Protein AF-A0A285UV67-F1 (afdb_monomer_lite)

Structure (mmCIF, N/CA/C/O backbone):
data_AF-A0A285UV67-F1
#
_entry.id   AF-A0A285UV67-F1
#
loop_
_atom_site.group_PDB
_atom_site.id
_atom_site.type_symbol
_atom_site.label_atom_id
_atom_site.label_alt_id
_atom_site.label_comp_id
_atom_site.label_asym_id
_atom_site.label_entity_id
_atom_site.label_seq_id
_atom_site.pdbx_PDB_ins_code
_atom_site.Cartn_x
_atom_site.Cartn_y
_atom_site.Cartn_z
_atom_site.occupancy
_atom_site.B_iso_or_equiv
_atom_site.auth_seq_id
_atom_site.auth_comp_id
_atom_site.auth_asym_id
_atom_site.auth_atom_id
_atom_site.pdbx_PDB_model_num
ATOM 1 N N . MET A 1 1 ? 2.598 -43.520 42.371 1.00 50.56 1 MET A N 1
ATOM 2 C CA . MET A 1 1 ? 1.327 -43.561 43.118 1.00 50.56 1 MET A CA 1
ATOM 3 C C . MET A 1 1 ? 1.151 -42.192 43.750 1.00 50.56 1 MET A C 1
ATOM 5 O O . MET A 1 1 ? 1.684 -41.951 44.821 1.00 50.56 1 MET A O 1
ATOM 9 N N . THR A 1 2 ? 0.516 -41.285 43.013 1.00 46.81 2 THR A N 1
ATOM 10 C CA . THR A 1 2 ? -0.035 -40.012 43.496 1.00 46.81 2 THR A CA 1
ATOM 11 C C . THR A 1 2 ? -1.195 -39.709 42.557 1.00 46.81 2 THR A C 1
ATOM 13 O O . THR A 1 2 ? -0.975 -39.336 41.405 1.00 46.81 2 THR A O 1
ATOM 16 N N . ASP A 1 3 ? -2.397 -40.021 43.036 1.00 44.75 3 ASP A N 1
ATOM 17 C CA . ASP A 1 3 ? -3.680 -39.680 42.426 1.00 44.75 3 ASP A CA 1
ATOM 18 C C . ASP A 1 3 ? -3.786 -38.165 42.249 1.00 44.75 3 ASP A C 1
ATOM 20 O O . ASP A 1 3 ? -3.536 -37.406 43.187 1.00 44.75 3 ASP A O 1
ATOM 24 N N . VAL A 1 4 ? -4.169 -37.733 41.050 1.00 50.88 4 VAL A N 1
ATOM 25 C CA . VAL A 1 4 ? -4.610 -36.359 40.798 1.00 50.88 4 VAL A CA 1
ATOM 26 C C . VAL A 1 4 ? -6.139 -36.375 40.870 1.00 50.88 4 VAL A C 1
ATOM 28 O O . VAL A 1 4 ? -6.750 -37.148 40.128 1.00 50.88 4 VAL A O 1
ATOM 31 N N . PRO A 1 5 ? -6.775 -35.575 41.745 1.00 53.22 5 PRO A N 1
ATOM 32 C CA . PRO A 1 5 ? -8.224 -35.524 41.823 1.00 53.22 5 PRO A CA 1
ATOM 33 C C . PRO A 1 5 ? -8.794 -34.911 40.547 1.00 53.22 5 PRO A C 1
ATOM 35 O O . PRO A 1 5 ? -8.371 -33.849 40.091 1.00 53.22 5 PRO A O 1
ATOM 38 N N . ASN A 1 6 ? -9.762 -35.622 39.987 1.00 50.44 6 ASN A N 1
ATOM 39 C CA . ASN A 1 6 ? -10.537 -35.230 38.830 1.00 50.44 6 ASN A CA 1
ATOM 40 C C . ASN A 1 6 ? -11.811 -34.562 39.354 1.00 50.44 6 ASN A C 1
ATOM 42 O O . ASN A 1 6 ? -12.785 -35.259 39.616 1.00 50.44 6 ASN A O 1
ATOM 46 N N . ASP A 1 7 ? -11.777 -33.245 39.559 1.00 50.84 7 ASP A N 1
ATOM 47 C CA . ASP A 1 7 ? -12.960 -32.483 39.954 1.00 50.84 7 ASP A CA 1
ATOM 48 C C . ASP A 1 7 ? -13.134 -31.205 39.115 1.00 50.84 7 ASP A C 1
ATOM 50 O O . ASP A 1 7 ? -12.345 -30.266 39.171 1.00 50.84 7 ASP A O 1
ATOM 54 N N . ILE A 1 8 ? -14.249 -31.232 38.377 1.00 45.00 8 ILE A N 1
ATOM 55 C CA . ILE A 1 8 ? -15.233 -30.162 38.176 1.00 45.00 8 ILE A CA 1
ATOM 56 C C . ILE A 1 8 ? -14.796 -28.939 37.359 1.00 45.00 8 ILE A C 1
ATOM 58 O O . ILE A 1 8 ? -14.262 -27.971 37.884 1.00 45.00 8 ILE A O 1
ATOM 62 N N . MET A 1 9 ? -15.253 -28.923 36.101 1.00 35.81 9 MET A N 1
ATOM 63 C CA . MET A 1 9 ? -15.929 -27.771 35.486 1.00 35.81 9 MET A CA 1
ATOM 64 C C . MET A 1 9 ? -17.105 -28.311 34.653 1.00 35.81 9 MET A C 1
ATOM 66 O O . MET A 1 9 ? -17.002 -28.486 33.440 1.00 35.81 9 MET A O 1
ATOM 70 N N . GLU A 1 10 ? -18.230 -28.622 35.304 1.00 40.62 10 GLU A N 1
ATOM 71 C CA . GLU A 1 10 ? -19.504 -28.740 34.588 1.00 40.62 10 GLU A CA 1
ATOM 72 C C . GLU A 1 10 ? -19.932 -27.332 34.164 1.00 40.62 10 GLU A C 1
ATOM 74 O O . GLU A 1 10 ? -20.415 -26.528 34.962 1.00 40.62 10 GLU A O 1
ATOM 79 N N . ALA A 1 11 ? -19.710 -27.005 32.893 1.00 43.78 11 ALA A N 1
ATOM 80 C CA . ALA A 1 11 ? -20.304 -25.827 32.293 1.00 43.78 11 ALA A CA 1
ATOM 81 C C . ALA A 1 11 ? -21.827 -26.019 32.257 1.00 43.78 11 ALA A C 1
ATOM 83 O O . ALA A 1 11 ? -22.331 -26.966 31.651 1.00 43.78 11 ALA A O 1
ATOM 84 N N . ASN A 1 12 ? -22.562 -25.099 32.884 1.00 37.50 12 ASN A N 1
ATOM 85 C CA . ASN A 1 12 ? -24.005 -24.957 32.714 1.00 37.50 12 ASN A CA 1
ATOM 86 C C . ASN A 1 12 ? -24.309 -24.597 31.250 1.00 37.50 12 ASN A C 1
ATOM 88 O O . ASN A 1 12 ? -24.446 -23.427 30.894 1.00 37.50 12 ASN A O 1
ATOM 92 N N . VAL A 1 13 ? -24.399 -25.603 30.380 1.00 36.91 13 VAL A N 1
ATOM 93 C CA . VAL A 1 13 ? -24.864 -25.424 29.005 1.00 36.91 13 VAL A CA 1
ATOM 94 C C . VAL A 1 13 ? -26.376 -25.238 29.056 1.00 36.91 13 VAL A C 1
ATOM 96 O O . VAL A 1 13 ? -27.145 -26.195 29.157 1.00 36.91 13 VAL A O 1
ATOM 99 N N . VAL A 1 14 ? -26.822 -23.985 28.972 1.00 45.19 14 VAL A N 1
ATOM 100 C CA . VAL A 1 14 ? -28.220 -23.672 28.668 1.00 45.19 14 VAL A CA 1
ATOM 101 C C . VAL A 1 14 ? -28.447 -24.030 27.200 1.00 45.19 14 VAL A C 1
ATOM 103 O O . VAL A 1 14 ? -28.179 -23.248 26.293 1.00 45.19 14 VAL A O 1
ATOM 106 N N . ALA A 1 15 ? -28.878 -25.265 26.949 1.00 40.88 15 ALA A N 1
ATOM 107 C CA . ALA A 1 15 ? -29.196 -25.729 25.607 1.00 40.88 15 ALA A CA 1
ATOM 108 C C . ALA A 1 15 ? -30.487 -25.056 25.114 1.00 40.88 15 ALA A C 1
ATOM 110 O O . ALA A 1 15 ? -31.592 -25.388 25.551 1.00 40.88 15 ALA A O 1
ATOM 111 N N . PHE A 1 16 ? -30.359 -24.117 24.179 1.00 51.06 16 PHE A N 1
ATOM 112 C CA . PHE A 1 16 ? -31.498 -23.559 23.456 1.00 51.06 16 PHE A CA 1
ATOM 113 C C . PHE A 1 16 ? -31.893 -24.508 22.326 1.00 51.06 16 PHE A C 1
ATOM 115 O O . PHE A 1 16 ? -31.089 -24.826 21.450 1.00 51.06 16 PHE A O 1
ATOM 122 N N . ARG A 1 17 ? -33.145 -24.973 22.334 1.00 49.09 17 ARG A N 1
ATOM 123 C CA . ARG A 1 17 ? -33.684 -25.824 21.272 1.00 49.09 17 ARG A CA 1
ATOM 124 C C . ARG A 1 17 ? -34.519 -24.983 20.319 1.00 49.09 17 ARG A C 1
ATOM 126 O O . ARG A 1 17 ? -35.649 -24.625 20.638 1.00 49.09 17 ARG A O 1
ATOM 133 N N . TRP A 1 18 ? -33.973 -24.729 19.140 1.00 53.19 18 TRP A N 1
ATOM 134 C CA . TRP A 1 18 ? -34.738 -24.210 18.015 1.00 53.19 18 TRP A CA 1
ATOM 135 C C . TRP A 1 18 ? -35.459 -25.362 17.312 1.00 53.19 18 TRP A C 1
ATOM 137 O O . TRP A 1 18 ? -34.921 -26.466 17.189 1.00 53.19 18 TRP A O 1
ATOM 147 N N . LYS A 1 19 ? -36.696 -25.121 16.881 1.00 63.50 19 LYS A N 1
ATOM 148 C CA . LYS A 1 19 ? -37.415 -26.003 15.963 1.00 63.50 19 LYS A CA 1
ATOM 149 C C . LYS A 1 19 ? -37.817 -25.187 14.744 1.00 63.50 19 LYS A C 1
ATOM 151 O O . LYS A 1 19 ? -38.415 -24.125 14.892 1.00 63.50 19 LYS A O 1
ATOM 156 N N . PHE A 1 20 ? -37.465 -25.710 13.580 1.00 51.62 20 PHE A N 1
ATOM 157 C CA . PHE A 1 20 ? -37.947 -25.233 12.296 1.00 51.62 20 PHE A CA 1
ATOM 158 C C . PHE A 1 20 ? -39.301 -25.899 12.038 1.00 51.62 20 PHE A C 1
ATOM 160 O O . PHE A 1 20 ? -39.399 -27.123 12.176 1.00 51.62 20 PHE A O 1
ATOM 167 N N . SER A 1 21 ? -40.344 -25.112 11.796 1.00 67.94 21 SER A N 1
ATOM 168 C CA . SER A 1 21 ? -41.695 -25.612 11.519 1.00 67.94 21 SER A CA 1
ATOM 169 C C . SER A 1 21 ? -41.919 -25.835 10.027 1.00 67.94 21 SER A C 1
ATOM 171 O O . SER A 1 21 ? -41.202 -25.313 9.176 1.00 67.94 21 SER A O 1
ATOM 173 N N . ASP A 1 22 ? -42.939 -26.633 9.711 1.00 69.56 22 ASP A N 1
ATOM 174 C CA . ASP A 1 22 ? -43.290 -27.009 8.337 1.00 69.56 22 ASP A CA 1
ATOM 175 C C . ASP A 1 22 ? -43.860 -25.840 7.505 1.00 69.56 22 ASP A C 1
ATOM 177 O O . ASP A 1 22 ? -44.005 -25.960 6.290 1.00 69.56 22 ASP A O 1
ATOM 181 N N . ASP A 1 23 ? -44.167 -24.705 8.138 1.00 75.25 23 ASP A N 1
ATOM 182 C CA . ASP A 1 23 ? -44.544 -23.444 7.485 1.00 75.25 23 ASP A CA 1
ATOM 183 C C . ASP A 1 23 ? -43.333 -22.566 7.107 1.00 75.25 23 ASP A C 1
ATOM 185 O O . ASP A 1 23 ? -43.503 -21.509 6.501 1.00 75.25 23 ASP A O 1
ATOM 189 N N . GLY A 1 24 ? -42.109 -23.022 7.398 1.00 72.19 24 GLY A N 1
ATOM 190 C CA . GLY A 1 24 ? -40.869 -22.329 7.050 1.00 72.19 24 GLY A CA 1
ATOM 191 C C . GLY A 1 24 ? -40.440 -21.251 8.046 1.00 72.19 24 GLY A C 1
ATOM 192 O O . GLY A 1 24 ? -39.490 -20.519 7.759 1.00 72.19 24 GLY A O 1
ATOM 193 N N . GLU A 1 25 ? -41.092 -21.148 9.206 1.00 62.16 25 GLU A N 1
ATOM 194 C CA . GLU A 1 25 ? -40.721 -20.199 10.256 1.00 62.16 25 GLU A CA 1
ATOM 195 C C . GLU A 1 25 ? -39.892 -20.842 11.385 1.00 62.16 25 GLU A C 1
ATOM 197 O O . GLU A 1 25 ? -39.850 -22.056 11.606 1.00 62.16 25 GLU A O 1
ATOM 202 N N . TRP A 1 26 ? -39.160 -20.000 12.116 1.00 67.94 26 TRP A N 1
ATOM 203 C CA . TRP A 1 26 ? -38.417 -20.409 13.306 1.00 67.94 26 TRP A CA 1
ATOM 204 C C . TRP A 1 26 ? -39.213 -20.039 14.553 1.00 67.94 26 TRP A C 1
ATOM 206 O O . TRP A 1 26 ? -39.395 -18.859 14.849 1.00 67.94 26 TRP A O 1
ATOM 216 N N . HIS A 1 27 ? -39.624 -21.033 15.343 1.00 56.12 27 HIS A N 1
ATOM 217 C CA . HIS A 1 27 ? -40.319 -20.777 16.605 1.00 56.12 27 HIS A CA 1
ATOM 218 C C . HIS A 1 27 ? -39.405 -20.958 17.818 1.00 56.12 27 HIS A C 1
ATOM 220 O O . HIS A 1 27 ? -38.790 -22.009 18.031 1.00 56.12 27 HIS A O 1
ATOM 226 N N . TYR A 1 28 ? -39.379 -19.931 18.668 1.00 55.03 28 TYR A N 1
ATOM 227 C CA . TYR A 1 28 ? -38.692 -19.954 19.953 1.00 55.03 28 TYR A CA 1
ATOM 228 C C . TYR A 1 28 ? -39.564 -20.611 21.034 1.00 55.03 28 TYR A C 1
ATOM 230 O O . TYR A 1 28 ? -40.587 -20.067 21.451 1.00 55.03 28 TYR A O 1
ATOM 238 N N . GLY A 1 29 ? -39.154 -21.785 21.519 1.00 51.06 29 GLY A N 1
ATOM 239 C CA . GLY A 1 29 ? -39.840 -22.494 22.599 1.00 51.06 29 GLY A CA 1
ATOM 240 C C . GLY A 1 29 ? -39.197 -22.246 23.963 1.00 51.06 29 GLY A C 1
ATOM 241 O O . GLY A 1 29 ? -38.362 -23.042 24.387 1.00 51.06 29 GLY A O 1
ATOM 242 N N . SER A 1 30 ? -39.612 -21.202 24.691 1.00 50.47 30 SER A N 1
ATOM 243 C CA . SER A 1 30 ? -39.276 -21.086 26.121 1.00 50.47 30 SER A CA 1
ATOM 244 C C . SER A 1 30 ? -40.327 -21.780 26.988 1.00 50.47 30 SER A C 1
ATOM 246 O O . SER A 1 30 ? -41.499 -21.404 27.005 1.00 50.47 30 SER A O 1
ATOM 248 N N . LYS A 1 31 ? -39.911 -22.786 27.764 1.00 46.97 31 LYS A N 1
ATOM 249 C CA . LYS A 1 31 ? -40.656 -23.187 28.963 1.00 46.97 31 LYS A CA 1
ATOM 250 C C . LYS A 1 31 ? -40.319 -22.179 30.060 1.00 46.97 31 LYS A C 1
ATOM 252 O O . LYS A 1 31 ? -39.240 -22.247 30.636 1.00 46.97 31 LYS A O 1
ATOM 257 N N . ARG A 1 32 ? -41.219 -21.237 30.343 1.00 44.12 32 ARG A N 1
ATOM 258 C CA . ARG A 1 32 ? -41.085 -20.367 31.522 1.00 44.12 32 ARG A CA 1
ATOM 259 C C . ARG A 1 32 ? -41.416 -21.151 32.799 1.00 44.12 32 ARG A C 1
ATOM 261 O O . ARG A 1 32 ? -42.447 -21.826 32.816 1.00 44.12 32 ARG A O 1
ATOM 268 N N . PRO A 1 33 ? -40.645 -21.012 33.888 1.00 41.84 33 PRO A N 1
ATOM 269 C CA . PRO A 1 33 ? -41.148 -21.246 35.230 1.00 41.84 33 PRO A CA 1
ATOM 270 C C . PRO A 1 33 ? -41.734 -19.942 35.800 1.00 41.84 33 PRO A C 1
ATOM 272 O O . PRO A 1 33 ? -41.018 -18.961 35.944 1.00 41.84 33 PRO A O 1
ATOM 275 N N . GLY A 1 34 ? -43.028 -19.967 36.136 1.00 42.53 34 GLY A N 1
ATOM 276 C CA . GLY A 1 34 ? -43.659 -19.172 37.204 1.00 42.53 34 GLY A CA 1
ATOM 277 C C . GLY A 1 34 ? -43.768 -17.635 37.065 1.00 42.53 34 GLY A C 1
ATOM 278 O O . GLY A 1 34 ? -42.941 -16.984 36.434 1.00 42.53 34 GLY A O 1
ATOM 279 N N . PRO A 1 35 ? -44.800 -17.017 37.676 1.00 48.47 35 PRO A N 1
ATOM 280 C CA . PRO A 1 35 ? -44.971 -15.568 37.682 1.00 48.47 35 PRO A CA 1
ATOM 281 C C . PRO A 1 35 ? -44.104 -14.907 38.767 1.00 48.47 35 PRO A C 1
ATOM 283 O O . PRO A 1 35 ? -44.293 -15.150 39.958 1.00 48.47 35 PRO A O 1
ATOM 286 N N . PHE A 1 36 ? -43.196 -14.020 38.360 1.00 40.09 36 PHE A N 1
ATOM 287 C CA . PHE A 1 36 ? -42.595 -13.030 39.256 1.00 40.09 36 PHE A CA 1
ATOM 288 C C . PHE A 1 36 ? -43.649 -11.976 39.624 1.00 40.09 36 PHE A C 1
ATOM 290 O O . PHE A 1 36 ? -44.315 -11.420 38.749 1.00 40.09 36 PHE A O 1
ATOM 297 N N . ARG A 1 37 ? -43.821 -11.713 40.923 1.00 46.59 37 ARG A N 1
ATOM 298 C CA . ARG A 1 37 ? -44.646 -10.605 41.420 1.00 46.59 37 ARG A CA 1
ATOM 299 C C . ARG A 1 37 ? -43.821 -9.320 41.396 1.00 46.59 37 ARG A C 1
ATOM 301 O O . ARG A 1 37 ? -42.765 -9.264 42.013 1.00 46.59 37 ARG A O 1
ATOM 308 N N . PHE A 1 38 ? -44.334 -8.311 40.698 1.00 40.94 38 PHE A N 1
ATOM 309 C CA . PHE A 1 38 ? -43.845 -6.935 40.738 1.00 40.94 38 PHE A CA 1
ATOM 310 C C . PHE A 1 38 ? -44.328 -6.240 42.013 1.00 40.94 38 PHE A C 1
ATOM 312 O O . PHE A 1 38 ? -45.512 -6.322 42.347 1.00 40.94 38 PHE A O 1
ATOM 319 N N . GLY A 1 39 ? -43.426 -5.529 42.686 1.00 51.91 39 GLY A N 1
ATOM 320 C CA . GLY A 1 39 ? -43.757 -4.691 43.830 1.00 51.91 39 GLY A CA 1
ATOM 321 C C . GLY A 1 39 ? -42.519 -4.115 44.503 1.00 51.91 39 GLY A C 1
ATOM 322 O O . GLY A 1 39 ? -42.185 -4.574 45.580 1.00 51.91 39 GLY A O 1
ATOM 323 N N . ASP A 1 40 ? -41.870 -3.146 43.853 1.00 42.81 40 ASP A N 1
ATOM 324 C CA . ASP A 1 40 ? -41.090 -2.082 44.506 1.00 42.81 40 ASP A CA 1
ATOM 325 C C . ASP A 1 40 ? -40.875 -0.933 43.493 1.00 42.81 40 ASP A C 1
ATOM 327 O O . ASP A 1 40 ? -40.308 -1.179 42.426 1.00 42.81 40 ASP A O 1
ATOM 331 N N . PRO A 1 41 ? -41.381 0.293 43.745 1.00 54.47 41 PRO A N 1
ATOM 332 C CA . PRO A 1 41 ? -41.350 1.389 42.772 1.00 54.47 41 PRO A CA 1
ATOM 333 C C . PRO A 1 41 ? -40.225 2.429 42.949 1.00 54.47 41 PRO A C 1
ATOM 335 O O . PRO A 1 41 ? -40.307 3.462 42.296 1.00 54.47 41 PRO A O 1
ATOM 338 N N . ASP A 1 42 ? -39.182 2.201 43.757 1.00 50.62 42 ASP A N 1
ATOM 339 C CA . ASP A 1 42 ? -38.283 3.302 44.171 1.00 50.62 42 ASP A CA 1
ATOM 340 C C . ASP A 1 42 ? -36.773 3.104 43.951 1.00 50.62 42 ASP A C 1
ATOM 342 O O . ASP A 1 42 ? -35.969 3.682 44.678 1.00 50.62 42 ASP A O 1
ATOM 346 N N . ILE A 1 43 ? -36.334 2.363 42.927 1.00 49.06 43 ILE A N 1
ATOM 347 C CA . ILE A 1 43 ? -34.926 2.430 42.481 1.00 49.06 43 ILE A CA 1
ATOM 348 C C . ILE A 1 43 ? -34.860 2.303 40.956 1.00 49.06 43 ILE A C 1
ATOM 350 O O . ILE A 1 43 ? -34.801 1.206 40.408 1.00 49.06 43 ILE A O 1
ATOM 354 N N . VAL A 1 44 ? -34.865 3.440 40.257 1.00 44.03 44 VAL A N 1
ATOM 355 C CA . VAL A 1 44 ? -34.521 3.515 38.827 1.00 44.03 44 VAL A CA 1
ATOM 356 C C . VAL A 1 44 ? -33.230 4.314 38.688 1.00 44.03 44 VAL A C 1
ATOM 358 O O . VAL A 1 44 ? -33.190 5.397 38.112 1.00 44.03 44 VAL A O 1
ATOM 361 N N . GLU A 1 45 ? -32.145 3.782 39.245 1.00 52.59 45 GLU A N 1
ATOM 362 C CA . GLU A 1 45 ? -30.850 4.073 38.641 1.00 52.59 45 GLU A CA 1
ATOM 363 C C . GLU A 1 45 ? -30.821 3.366 37.282 1.00 52.59 45 G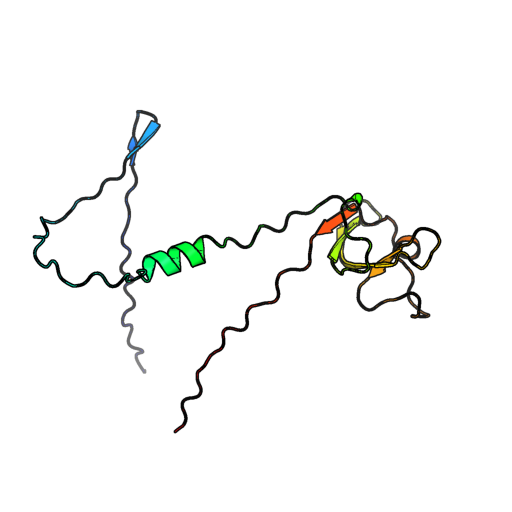LU A C 1
ATOM 365 O O . GLU A 1 45 ? -31.250 2.208 37.196 1.00 52.59 45 GLU A O 1
ATOM 370 N N . PRO A 1 46 ? -30.354 4.011 36.199 1.00 46.88 46 PRO A N 1
ATOM 371 C CA . PRO A 1 46 ? -30.143 3.317 34.947 1.00 46.88 46 PRO A CA 1
ATOM 372 C C . PRO A 1 46 ? -28.922 2.416 35.138 1.00 46.88 46 PRO A C 1
ATOM 374 O O . PRO A 1 46 ? -27.799 2.762 34.777 1.00 46.88 46 PRO A O 1
ATOM 377 N N . LEU A 1 47 ? -29.146 1.242 35.727 1.00 51.28 47 LEU A N 1
ATOM 378 C CA . LEU A 1 47 ? -28.270 0.096 35.585 1.00 51.28 47 LEU A CA 1
ATOM 379 C C . LEU A 1 47 ? -28.288 -0.242 34.097 1.00 51.28 47 LEU A C 1
ATOM 381 O O . LEU A 1 47 ? -29.104 -1.041 33.633 1.00 51.28 47 LEU A O 1
ATOM 385 N N . PHE A 1 48 ? -27.405 0.399 33.331 1.00 52.12 48 PHE A N 1
ATOM 386 C CA . PHE A 1 48 ? -26.923 -0.175 32.088 1.00 52.12 48 PHE A CA 1
ATOM 387 C C . PHE A 1 48 ? -26.442 -1.568 32.463 1.00 52.12 48 PHE A C 1
ATOM 389 O O . PHE A 1 48 ? -25.395 -1.737 33.084 1.00 52.12 48 PHE A O 1
ATOM 396 N N . SER A 1 49 ? -27.300 -2.555 32.222 1.00 61.78 49 SER A N 1
ATOM 397 C CA . SER A 1 49 ? -27.052 -3.926 32.627 1.00 61.78 49 SER A CA 1
ATOM 398 C C . SER A 1 49 ? -25.727 -4.345 31.999 1.00 61.78 49 SER A C 1
ATOM 400 O O . SER A 1 49 ? -25.473 -3.994 30.846 1.00 61.78 49 SER A O 1
ATOM 402 N N . GLU A 1 50 ? -24.891 -5.111 32.699 1.00 59.75 50 GLU A N 1
ATOM 403 C CA . GLU A 1 50 ? -23.677 -5.671 32.085 1.00 59.75 50 GLU A CA 1
ATOM 404 C C . GLU A 1 50 ? -23.997 -6.390 30.767 1.00 59.75 50 GLU A C 1
ATOM 406 O O . GLU A 1 50 ? -23.213 -6.332 29.830 1.00 59.75 50 GLU A O 1
ATOM 411 N N . ALA A 1 51 ? -25.199 -6.963 30.646 1.00 60.16 51 ALA A N 1
ATOM 412 C CA . ALA A 1 51 ? -25.728 -7.524 29.407 1.00 60.16 51 ALA A CA 1
ATOM 413 C C . ALA A 1 51 ? -25.865 -6.505 28.254 1.00 60.16 51 ALA A C 1
ATOM 415 O O . ALA A 1 51 ? -25.626 -6.860 27.106 1.00 60.16 51 ALA A O 1
ATOM 416 N N . ALA A 1 52 ? -26.228 -5.248 28.528 1.00 63.91 52 ALA A N 1
ATOM 417 C CA . ALA A 1 52 ? -26.299 -4.185 27.524 1.00 63.91 52 ALA A CA 1
ATOM 418 C C . ALA A 1 52 ? -24.900 -3.686 27.124 1.00 63.91 52 ALA A C 1
ATOM 420 O O . ALA A 1 52 ? -24.654 -3.448 25.945 1.00 63.91 52 ALA A O 1
ATOM 421 N N . LEU A 1 53 ? -23.969 -3.591 28.079 1.00 63.09 53 LEU A N 1
ATOM 422 C CA . LEU A 1 53 ? -22.564 -3.273 27.795 1.00 63.09 53 LEU A CA 1
ATOM 423 C C . LEU A 1 53 ? -21.857 -4.406 27.038 1.00 63.09 53 LEU A C 1
ATOM 425 O O . LEU A 1 53 ? -21.079 -4.128 26.133 1.00 63.09 53 LEU A O 1
ATOM 429 N N . LEU A 1 54 ? -22.153 -5.671 27.349 1.00 61.81 54 LEU A N 1
ATOM 430 C CA . LEU A 1 54 ? -21.674 -6.837 26.602 1.00 61.81 54 LEU A CA 1
ATOM 431 C C . LEU A 1 54 ? -22.279 -6.888 25.198 1.00 61.81 54 LEU A C 1
ATOM 433 O O . LEU A 1 54 ? -21.532 -7.058 24.243 1.00 61.81 54 LEU A O 1
ATOM 437 N N . ALA A 1 55 ? -23.583 -6.640 25.046 1.00 60.16 55 ALA A N 1
ATOM 438 C CA . ALA A 1 55 ? -24.224 -6.578 23.733 1.00 60.16 55 ALA A CA 1
ATOM 439 C C . ALA A 1 55 ? -23.670 -5.438 22.855 1.00 60.16 55 ALA A C 1
ATOM 441 O O . ALA A 1 55 ? -23.545 -5.607 21.644 1.00 60.16 55 ALA A O 1
ATOM 442 N N . GLU A 1 56 ? -23.293 -4.296 23.439 1.00 59.69 56 GLU A N 1
ATOM 443 C CA . GLU A 1 56 ? -22.640 -3.201 22.706 1.00 59.69 56 GLU A CA 1
ATOM 444 C C . GLU A 1 56 ? -21.166 -3.514 22.384 1.00 59.69 56 GLU A C 1
ATOM 446 O O . GLU A 1 56 ? -20.658 -3.153 21.323 1.00 59.69 56 GLU A O 1
ATOM 451 N N . ARG A 1 57 ? -20.484 -4.261 23.261 1.00 60.31 57 ARG A N 1
ATOM 452 C CA . ARG A 1 57 ? -19.111 -4.741 23.049 1.00 60.31 57 ARG A CA 1
ATOM 453 C C . ARG A 1 57 ? -19.036 -5.838 21.979 1.00 60.31 57 ARG A C 1
ATOM 455 O O . ARG A 1 57 ? -18.058 -5.879 21.241 1.00 60.31 57 ARG A O 1
ATOM 462 N N . GLU A 1 58 ? -20.066 -6.674 21.865 1.00 58.22 58 GLU A N 1
ATOM 463 C CA . GLU A 1 58 ? -20.203 -7.722 20.841 1.00 58.22 58 GLU A CA 1
ATOM 464 C C . GLU A 1 58 ? -20.715 -7.193 19.491 1.00 58.22 58 GLU A C 1
ATOM 466 O O . GLU A 1 58 ? -20.407 -7.774 18.453 1.00 58.22 58 GLU A O 1
ATOM 471 N N . ARG A 1 59 ? -21.440 -6.063 19.462 1.00 55.31 59 ARG A N 1
ATOM 472 C CA . ARG A 1 59 ? -21.840 -5.388 18.208 1.00 55.31 59 ARG A CA 1
ATOM 473 C C . ARG A 1 59 ? -20.694 -4.720 17.466 1.00 55.31 59 ARG A C 1
ATOM 475 O O . ARG A 1 59 ? -20.837 -4.399 16.290 1.00 55.31 59 ARG A O 1
ATOM 482 N N . ARG A 1 60 ? -19.551 -4.541 18.121 1.00 56.09 60 ARG A N 1
ATOM 483 C CA . ARG A 1 60 ? -18.297 -4.200 17.456 1.00 56.09 60 ARG A CA 1
ATOM 484 C C . ARG A 1 60 ? -17.696 -5.473 16.862 1.00 56.09 60 ARG A C 1
ATOM 486 O O . ARG A 1 60 ? -16.620 -5.912 17.256 1.00 56.09 60 ARG A O 1
ATOM 493 N N . THR A 1 61 ? -18.374 -6.076 15.886 1.00 50.38 61 THR A N 1
ATOM 494 C CA . THR A 1 61 ? -17.619 -6.818 14.874 1.00 50.38 61 THR A CA 1
ATOM 495 C C . THR A 1 61 ? -16.608 -5.818 14.323 1.00 50.38 61 THR A C 1
ATOM 497 O O . THR A 1 61 ? -17.053 -4.766 13.860 1.00 50.38 61 THR A O 1
ATOM 500 N N . PRO A 1 62 ? -15.288 -6.049 14.464 1.00 57.06 62 PRO A N 1
ATOM 501 C CA . PRO A 1 62 ? -14.311 -5.154 13.864 1.00 57.06 62 PRO A CA 1
ATOM 502 C C . PRO A 1 62 ? -14.709 -5.033 12.401 1.00 57.06 62 PRO A C 1
ATOM 504 O O . PRO A 1 62 ? -14.933 -6.068 11.767 1.00 57.06 62 PRO A O 1
ATOM 507 N N . ASP A 1 63 ? -14.925 -3.801 11.932 1.00 61.69 63 ASP A N 1
ATOM 508 C CA . ASP A 1 63 ? -15.319 -3.537 10.553 1.00 61.69 63 ASP A CA 1
ATOM 509 C C . ASP A 1 63 ? -14.463 -4.432 9.666 1.00 61.69 63 ASP A C 1
ATOM 511 O O . ASP A 1 63 ? -13.233 -4.371 9.740 1.00 61.69 63 ASP A O 1
ATOM 515 N N . VAL A 1 64 ? -15.101 -5.363 8.949 1.00 64.94 64 VAL A N 1
ATOM 516 C CA . VAL A 1 64 ? -14.375 -6.321 8.119 1.00 64.94 64 VAL A CA 1
ATOM 517 C C . VAL A 1 64 ? -13.659 -5.480 7.083 1.00 64.94 64 VAL A C 1
ATOM 519 O O . VAL A 1 64 ? -14.287 -4.952 6.161 1.00 64.94 64 VAL A O 1
ATOM 522 N N . VAL A 1 65 ? -12.361 -5.280 7.300 1.00 77.38 65 VAL A N 1
ATOM 523 C CA . VAL A 1 65 ? -11.566 -4.403 6.461 1.00 77.38 65 VAL A CA 1
ATOM 524 C C . VAL A 1 65 ? -11.565 -5.037 5.078 1.00 77.38 65 VAL A C 1
ATOM 526 O O . VAL A 1 65 ? -11.039 -6.126 4.863 1.00 77.38 65 VAL A O 1
ATOM 529 N N . THR A 1 66 ? -12.297 -4.400 4.172 1.00 89.56 66 THR A N 1
ATOM 530 C CA . THR A 1 66 ? -12.540 -4.922 2.834 1.00 89.56 66 THR A CA 1
ATOM 531 C C . THR A 1 66 ? -11.519 -4.294 1.903 1.00 89.56 66 THR A C 1
ATOM 533 O O . THR A 1 66 ? -11.317 -3.081 1.941 1.00 89.56 66 THR A O 1
ATOM 536 N N . TRP A 1 67 ? -10.885 -5.122 1.076 1.00 96.19 67 TRP A N 1
ATOM 537 C CA . TRP A 1 67 ? -9.987 -4.662 0.024 1.00 96.19 67 TRP A CA 1
ATOM 538 C C . TRP A 1 67 ? -10.709 -3.714 -0.936 1.00 96.19 67 TRP A C 1
ATOM 540 O O . TRP A 1 67 ? -11.825 -3.990 -1.379 1.00 96.19 67 TRP A O 1
ATOM 550 N N . GLN A 1 68 ? -10.056 -2.604 -1.259 1.00 97.62 68 GLN A N 1
ATOM 551 C CA . GLN A 1 68 ? -10.555 -1.553 -2.137 1.00 97.62 68 GLN A CA 1
ATOM 552 C C . GLN A 1 68 ? -9.643 -1.400 -3.364 1.00 97.62 68 GLN A C 1
ATOM 554 O O . GLN A 1 68 ? -8.456 -1.713 -3.264 1.00 97.62 68 GLN A O 1
ATOM 559 N N . PRO A 1 69 ? -10.157 -0.913 -4.508 1.00 98.06 69 PRO A N 1
ATOM 560 C CA . PRO A 1 69 ? -9.332 -0.600 -5.676 1.00 98.06 69 PRO A CA 1
ATOM 561 C C . PRO A 1 69 ? -8.249 0.433 -5.346 1.00 98.06 69 PRO A C 1
ATOM 563 O O . PRO A 1 69 ? -8.521 1.399 -4.631 1.00 98.06 69 PRO A O 1
ATOM 566 N N . ILE A 1 70 ? -7.029 0.253 -5.857 1.00 98.06 70 ILE A N 1
ATOM 567 C CA . ILE A 1 70 ? -5.885 1.137 -5.560 1.00 98.06 70 ILE A CA 1
ATOM 568 C C . ILE A 1 70 ? -6.140 2.607 -5.930 1.00 98.06 70 ILE A C 1
ATOM 570 O O . ILE A 1 70 ? -5.580 3.517 -5.322 1.00 98.06 70 ILE A O 1
ATOM 574 N N . GLU A 1 71 ? -7.025 2.873 -6.889 1.00 97.81 71 GLU A N 1
ATOM 575 C CA . GLU A 1 71 ? -7.370 4.223 -7.339 1.00 97.81 71 GLU A CA 1
ATOM 576 C C . GLU A 1 71 ? -8.088 5.035 -6.256 1.00 97.81 71 GLU A C 1
ATOM 578 O O . GLU A 1 71 ? -8.082 6.265 -6.314 1.00 97.81 71 GLU A O 1
ATOM 583 N N . THR A 1 72 ? -8.694 4.369 -5.266 1.00 97.81 72 THR A N 1
ATOM 584 C CA . THR A 1 72 ? -9.352 5.022 -4.124 1.00 97.81 72 THR A CA 1
ATOM 585 C C . THR A 1 72 ? -8.422 5.216 -2.929 1.00 97.81 72 THR A C 1
ATOM 587 O O . THR A 1 72 ? -8.852 5.770 -1.915 1.00 97.81 72 THR A O 1
ATOM 590 N N . ALA A 1 73 ? -7.172 4.758 -3.022 1.00 97.56 73 ALA A N 1
ATOM 591 C CA . ALA A 1 73 ? -6.222 4.826 -1.925 1.00 97.56 73 ALA A CA 1
ATOM 592 C C . ALA A 1 73 ? -5.791 6.272 -1.626 1.00 97.56 73 ALA A C 1
ATOM 594 O O . ALA A 1 73 ? -5.699 7.100 -2.541 1.00 97.56 73 ALA A O 1
ATOM 595 N N . PRO A 1 74 ? -5.501 6.594 -0.353 1.00 97.44 74 PRO A N 1
ATOM 596 C CA . PRO A 1 74 ? -4.973 7.901 0.009 1.00 97.44 74 PRO A CA 1
ATOM 597 C C . PRO A 1 74 ? -3.602 8.134 -0.644 1.00 97.44 74 PRO A C 1
ATOM 599 O O . PRO A 1 74 ? -2.732 7.266 -0.627 1.00 97.44 74 PRO A O 1
ATOM 602 N N . ARG A 1 75 ? -3.411 9.331 -1.214 1.00 97.56 75 ARG A N 1
ATOM 603 C CA . ARG A 1 75 ? -2.165 9.766 -1.881 1.00 97.56 75 ARG A CA 1
ATOM 604 C C . ARG A 1 75 ? -1.419 10.864 -1.116 1.00 97.56 75 ARG A C 1
ATOM 606 O O . ARG A 1 75 ? -0.644 11.622 -1.686 1.00 97.56 75 ARG A O 1
ATOM 613 N N . ASP A 1 76 ? -1.690 10.975 0.176 1.00 96.31 76 ASP A N 1
ATOM 614 C CA . ASP A 1 76 ? -1.186 12.006 1.089 1.00 96.31 76 ASP A CA 1
ATOM 615 C C . ASP A 1 76 ? -0.085 11.476 2.026 1.00 96.31 76 ASP A C 1
ATOM 617 O O . ASP A 1 76 ? 0.081 11.975 3.138 1.00 96.31 76 ASP A O 1
ATOM 621 N N . LYS A 1 77 ? 0.667 10.457 1.581 1.00 96.38 77 LYS A N 1
ATOM 622 C CA . LYS A 1 77 ? 1.662 9.711 2.373 1.00 96.38 77 LYS A CA 1
ATOM 623 C C . LYS A 1 77 ? 1.080 8.937 3.569 1.00 96.38 77 LYS A C 1
ATOM 625 O O . LYS A 1 77 ? 1.834 8.474 4.424 1.00 96.38 77 LYS A O 1
ATOM 630 N N . THR A 1 78 ? -0.240 8.743 3.637 1.00 97.44 78 THR A N 1
ATOM 631 C CA . THR A 1 78 ? -0.848 7.820 4.606 1.00 97.44 78 THR A CA 1
ATOM 632 C C . THR A 1 78 ? -0.408 6.381 4.332 1.00 97.44 78 THR A C 1
ATOM 634 O O . THR A 1 78 ? -0.465 5.906 3.198 1.00 97.44 78 THR A O 1
ATOM 637 N N . HIS A 1 79 ? -0.010 5.675 5.391 1.00 97.75 79 HIS A N 1
ATOM 638 C CA . HIS A 1 79 ? 0.366 4.268 5.321 1.00 97.75 79 HIS A CA 1
ATOM 639 C C . HIS A 1 79 ? -0.870 3.364 5.238 1.00 97.75 79 HIS A C 1
ATOM 641 O O . HIS A 1 79 ? -1.833 3.517 5.996 1.00 97.75 79 HIS A O 1
ATOM 647 N N . VAL A 1 80 ? -0.824 2.399 4.327 1.00 98.06 80 VAL A N 1
ATOM 648 C CA . VAL A 1 80 ? -1.890 1.437 4.033 1.00 98.06 80 VAL A CA 1
ATOM 649 C C . VAL A 1 80 ? -1.292 0.055 3.783 1.00 98.06 80 VAL A C 1
ATOM 651 O O . VAL A 1 80 ? -0.093 -0.076 3.561 1.00 98.06 80 VAL A O 1
ATOM 654 N N . ILE A 1 81 ? -2.113 -0.992 3.795 1.00 98.12 81 ILE A N 1
ATOM 655 C CA . ILE A 1 81 ? -1.704 -2.298 3.269 1.00 98.12 81 ILE A CA 1
ATOM 656 C C . ILE A 1 81 ? -2.082 -2.347 1.791 1.00 98.12 81 ILE A C 1
ATOM 658 O O . ILE A 1 81 ? -3.238 -2.095 1.456 1.00 98.12 81 ILE A O 1
ATOM 662 N N . VAL A 1 82 ? -1.144 -2.705 0.921 1.00 98.38 82 VAL A N 1
ATOM 663 C CA . VAL A 1 82 ? -1.372 -2.880 -0.521 1.00 98.38 82 VAL A CA 1
ATOM 664 C C . VAL A 1 82 ? -1.185 -4.334 -0.933 1.00 98.38 82 VAL A C 1
ATOM 666 O O . VAL A 1 82 ? -0.477 -5.094 -0.269 1.00 98.38 82 VAL A O 1
ATOM 669 N N . ALA A 1 83 ? -1.820 -4.717 -2.037 1.00 98.06 83 ALA A N 1
ATOM 670 C CA . ALA A 1 83 ? -1.599 -5.988 -2.713 1.00 98.06 83 ALA A CA 1
ATOM 671 C C . ALA A 1 83 ? -1.108 -5.736 -4.143 1.00 98.06 83 ALA A C 1
ATOM 673 O O . ALA A 1 83 ? -1.812 -5.139 -4.969 1.00 98.06 83 ALA A O 1
ATOM 674 N N . VAL A 1 84 ? 0.098 -6.218 -4.425 1.00 97.88 84 VAL A N 1
ATOM 675 C CA . VAL A 1 84 ? 0.755 -6.143 -5.731 1.00 97.88 84 VAL A CA 1
ATOM 676 C C . VAL A 1 84 ? 0.691 -7.527 -6.374 1.00 97.88 84 VAL A C 1
ATOM 678 O O . VAL A 1 84 ? 1.115 -8.486 -5.730 1.00 97.88 84 VAL A O 1
ATOM 681 N N . PRO A 1 85 ? 0.142 -7.682 -7.591 1.00 97.94 85 PRO A N 1
ATOM 682 C CA . PRO A 1 85 ? 0.151 -8.966 -8.279 1.00 97.94 85 PRO A CA 1
ATOM 683 C C . PRO A 1 85 ? 1.577 -9.491 -8.466 1.00 97.94 85 PRO A C 1
ATOM 685 O O . PRO A 1 85 ? 2.481 -8.741 -8.841 1.00 97.94 85 PRO A O 1
ATOM 688 N N . ASP A 1 86 ? 1.772 -10.787 -8.248 1.00 94.62 86 ASP A N 1
ATOM 689 C CA . ASP A 1 86 ? 3.055 -11.431 -8.523 1.00 94.62 86 ASP A CA 1
ATOM 690 C C . ASP A 1 86 ? 3.311 -11.520 -10.036 1.00 94.62 86 ASP A C 1
ATOM 692 O O . ASP A 1 86 ? 2.407 -11.348 -10.858 1.00 94.62 86 ASP A O 1
ATOM 696 N N . LYS A 1 87 ? 4.559 -11.811 -10.425 1.00 96.31 87 LYS A N 1
ATOM 697 C CA . LYS A 1 87 ? 5.000 -11.839 -11.832 1.00 96.31 87 LYS A CA 1
ATOM 698 C C . LYS A 1 87 ? 4.047 -12.606 -12.753 1.00 96.31 87 LYS A C 1
ATOM 700 O O . LYS A 1 87 ? 3.719 -12.111 -13.833 1.00 96.31 87 LYS A O 1
ATOM 705 N N . ASP A 1 88 ? 3.622 -13.787 -12.315 1.00 97.25 88 ASP A N 1
ATOM 706 C CA . ASP A 1 88 ? 2.825 -14.733 -13.097 1.00 97.25 88 ASP A CA 1
ATOM 707 C C . ASP A 1 88 ? 1.304 -14.540 -12.915 1.00 97.25 88 ASP A C 1
ATOM 709 O O . ASP A 1 88 ? 0.517 -15.295 -13.487 1.00 97.25 88 ASP A O 1
ATOM 713 N N . LEU A 1 89 ? 0.879 -13.498 -12.181 1.00 94.06 89 LEU A N 1
ATOM 714 C CA . LEU A 1 89 ? -0.524 -13.1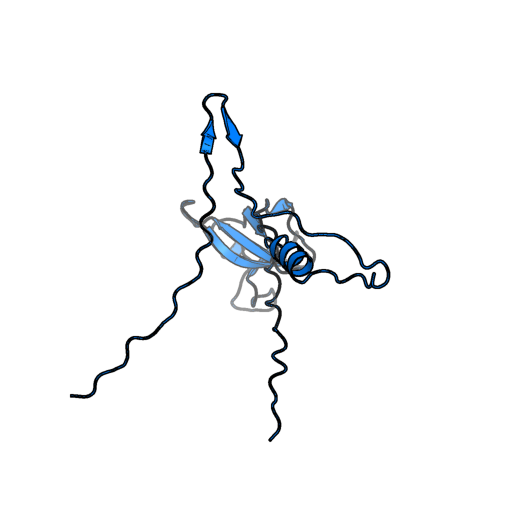54 -11.901 1.00 94.06 89 LEU A CA 1
ATOM 715 C C . LEU A 1 89 ? -1.325 -14.280 -11.216 1.00 94.06 89 LEU A C 1
ATOM 717 O O . LEU A 1 89 ? -2.547 -14.359 -11.354 1.00 94.06 89 LEU A O 1
ATOM 721 N N . ASP A 1 90 ? -0.646 -15.154 -10.479 1.00 96.00 90 ASP A N 1
ATOM 722 C CA . ASP A 1 90 ? -1.222 -16.275 -9.728 1.00 96.00 90 ASP A CA 1
ATOM 723 C C . ASP A 1 90 ? -1.327 -16.005 -8.217 1.00 96.00 90 ASP A C 1
ATOM 725 O O . ASP A 1 90 ? -1.946 -16.784 -7.485 1.00 96.00 90 ASP A O 1
ATOM 729 N N . GLY A 1 91 ? -0.771 -14.883 -7.760 1.00 96.56 91 GLY A N 1
ATOM 730 C CA . GLY A 1 91 ? -0.699 -14.495 -6.360 1.00 96.56 91 GLY A CA 1
ATOM 731 C C . GLY A 1 91 ? -0.575 -12.988 -6.156 1.00 96.56 91 GLY A C 1
ATOM 732 O O . GLY A 1 91 ? -0.653 -12.190 -7.096 1.00 96.56 91 GLY A O 1
ATOM 733 N N . TYR A 1 92 ? -0.409 -12.617 -4.888 1.00 97.81 92 TYR A N 1
ATOM 734 C CA . TYR A 1 92 ? -0.194 -11.243 -4.463 1.00 97.81 92 TYR A CA 1
ATOM 735 C C . TYR A 1 92 ? 0.928 -11.172 -3.433 1.00 97.81 92 TYR A C 1
ATOM 737 O O . TYR A 1 92 ? 0.879 -11.842 -2.396 1.00 97.81 92 TYR A O 1
ATOM 745 N N . THR A 1 93 ? 1.850 -10.244 -3.654 1.00 97.44 93 THR A N 1
ATOM 746 C CA . THR A 1 93 ? 2.736 -9.726 -2.620 1.00 97.44 93 THR A CA 1
ATOM 747 C C . THR A 1 93 ? 1.980 -8.659 -1.830 1.00 97.44 93 THR A C 1
ATOM 749 O O . THR A 1 93 ? 1.565 -7.632 -2.370 1.00 97.44 93 THR A O 1
ATOM 752 N N . VAL A 1 94 ? 1.764 -8.919 -0.539 1.00 97.69 94 VAL A N 1
ATOM 753 C CA . VAL A 1 94 ? 1.002 -8.045 0.363 1.00 97.69 94 VAL A CA 1
ATOM 754 C C . VAL A 1 94 ? 1.922 -7.444 1.414 1.00 97.69 94 VAL A C 1
ATOM 756 O O . VAL A 1 94 ? 2.671 -8.168 2.070 1.00 97.69 94 VAL A O 1
ATOM 759 N N . GLY A 1 95 ? 1.826 -6.133 1.622 1.00 97.50 95 GLY A N 1
ATOM 760 C CA . GLY A 1 95 ? 2.641 -5.437 2.613 1.00 97.50 95 GLY A CA 1
ATOM 761 C C . GLY A 1 95 ? 2.181 -4.012 2.878 1.00 97.50 95 GLY A C 1
ATOM 762 O O . GLY A 1 95 ? 1.264 -3.506 2.233 1.00 97.50 95 GLY A O 1
ATOM 763 N N . GLU A 1 96 ? 2.813 -3.377 3.858 1.00 98.12 96 GLU A N 1
ATOM 764 C CA . GLU A 1 96 ? 2.573 -1.975 4.189 1.00 98.12 96 GLU A CA 1
ATOM 765 C C . GLU A 1 96 ? 3.296 -1.055 3.202 1.00 98.12 96 GLU A C 1
ATOM 767 O O . GLU A 1 96 ? 4.466 -1.272 2.886 1.00 98.12 96 GLU A O 1
ATOM 772 N N . ALA A 1 97 ? 2.607 -0.017 2.742 1.00 98.25 97 ALA A N 1
ATOM 773 C CA . ALA A 1 97 ? 3.112 0.933 1.770 1.00 98.25 97 ALA A CA 1
ATOM 774 C C . ALA A 1 97 ? 2.510 2.327 1.959 1.00 98.25 97 ALA A C 1
ATOM 776 O O . ALA A 1 97 ? 1.489 2.499 2.629 1.00 98.25 97 ALA A O 1
ATOM 777 N N . TYR A 1 98 ? 3.123 3.316 1.320 1.00 98.00 98 TYR A N 1
ATOM 778 C CA . TYR A 1 98 ? 2.598 4.673 1.211 1.00 98.00 98 TYR A CA 1
ATOM 779 C C . TYR A 1 98 ? 2.840 5.219 -0.200 1.00 98.00 98 TYR A C 1
ATOM 781 O O . TYR A 1 98 ? 3.747 4.771 -0.903 1.00 98.00 98 TYR A O 1
ATOM 789 N N . PHE A 1 99 ? 2.022 6.181 -0.622 1.00 98.00 99 PHE A N 1
ATOM 790 C CA . PHE A 1 99 ? 2.214 6.888 -1.888 1.00 98.00 99 PHE A CA 1
ATOM 791 C C . PHE A 1 99 ? 2.982 8.188 -1.650 1.00 98.00 99 PHE A C 1
ATOM 793 O O . PHE A 1 99 ? 2.575 9.000 -0.812 1.00 98.00 99 PHE A O 1
ATOM 800 N N . ASP A 1 100 ? 4.065 8.399 -2.389 1.00 96.75 100 ASP A N 1
ATOM 801 C CA . ASP A 1 100 ? 4.852 9.626 -2.372 1.00 96.75 100 ASP A CA 1
ATOM 802 C C . ASP A 1 100 ? 4.521 10.496 -3.594 1.00 96.75 100 ASP A C 1
ATOM 804 O O . ASP A 1 100 ? 5.032 10.223 -4.677 1.00 96.75 100 ASP A O 1
ATOM 808 N N . PRO A 1 101 ? 3.695 11.551 -3.454 1.00 96.31 101 PRO A N 1
ATOM 809 C CA . PRO A 1 101 ? 3.306 12.407 -4.575 1.00 96.31 101 PRO A CA 1
ATOM 810 C C . PRO A 1 101 ? 4.402 13.386 -5.026 1.00 96.31 101 PRO A C 1
ATOM 812 O O . PRO A 1 101 ? 4.228 14.061 -6.037 1.00 96.31 101 PRO A O 1
ATOM 815 N N . GLU A 1 102 ? 5.489 13.545 -4.265 1.00 94.50 102 GLU A N 1
ATOM 816 C CA . GLU A 1 102 ? 6.495 14.590 -4.520 1.00 94.50 102 GLU A CA 1
ATOM 817 C C . GLU A 1 102 ? 7.637 14.118 -5.424 1.00 94.50 102 GLU A C 1
ATOM 819 O O . GLU A 1 102 ? 8.355 14.939 -5.998 1.00 94.50 102 GLU A O 1
ATOM 824 N N . ASN A 1 103 ? 7.813 12.805 -5.555 1.00 89.81 103 ASN A N 1
ATOM 825 C CA . ASN A 1 103 ? 8.915 12.189 -6.282 1.00 89.81 103 ASN A CA 1
ATOM 826 C C . ASN A 1 103 ? 8.372 11.376 -7.472 1.00 89.81 103 ASN A C 1
ATOM 828 O O . ASN A 1 103 ? 7.235 10.935 -7.447 1.00 89.81 103 ASN A O 1
ATOM 832 N N . TYR A 1 104 ? 9.178 11.168 -8.521 1.00 85.12 104 TYR A N 1
ATOM 833 C CA . TYR A 1 104 ? 8.810 10.348 -9.697 1.00 85.12 104 TYR A CA 1
ATOM 834 C C . TYR A 1 104 ? 7.673 10.900 -10.583 1.00 85.12 104 TYR A C 1
ATOM 836 O O . TYR A 1 104 ? 6.876 10.159 -11.147 1.00 85.12 104 TYR A O 1
ATOM 844 N N . GLY A 1 105 ? 7.640 12.220 -10.792 1.00 87.19 105 GLY A N 1
ATOM 845 C CA . GLY A 1 105 ? 6.776 12.865 -11.791 1.00 87.19 105 GLY A CA 1
ATOM 846 C C . GLY A 1 105 ? 5.324 12.995 -11.337 1.00 87.19 105 GLY A C 1
ATOM 847 O O . GLY A 1 105 ? 4.910 14.095 -10.979 1.00 87.19 105 GLY A O 1
ATOM 848 N N . ASP A 1 106 ? 4.592 11.882 -11.326 1.00 91.25 106 ASP A N 1
ATOM 849 C CA . ASP A 1 106 ? 3.185 11.803 -10.902 1.00 91.25 106 ASP A CA 1
ATOM 850 C C . ASP A 1 106 ? 3.012 11.165 -9.508 1.00 91.25 106 ASP A C 1
ATOM 852 O O . ASP A 1 106 ? 1.886 10.999 -9.028 1.00 91.25 106 ASP A O 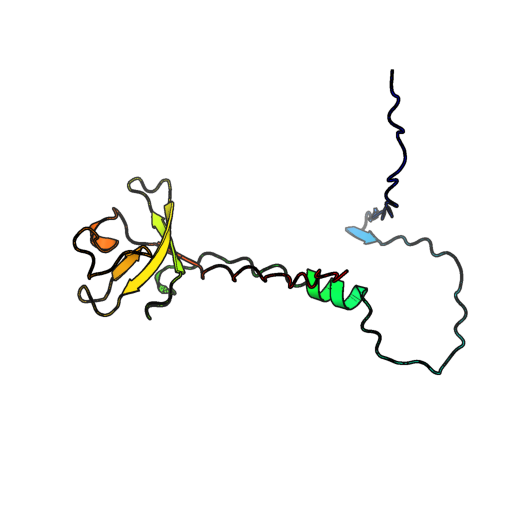1
ATOM 856 N N . GLY A 1 107 ? 4.126 10.842 -8.848 1.00 94.75 107 GLY A N 1
ATOM 857 C CA . GLY A 1 107 ? 4.162 10.126 -7.581 1.00 94.75 107 GLY A CA 1
ATOM 858 C C . GLY A 1 107 ? 4.301 8.618 -7.755 1.00 94.75 107 GLY A C 1
ATOM 859 O O . GLY A 1 107 ? 4.007 8.077 -8.820 1.00 94.75 107 GLY A O 1
ATOM 860 N N . ASP A 1 108 ? 4.725 7.930 -6.696 1.00 97.06 108 ASP A N 1
ATOM 861 C CA . ASP A 1 108 ? 4.881 6.473 -6.724 1.00 97.06 108 ASP A CA 1
ATOM 862 C C . ASP A 1 108 ? 4.617 5.805 -5.372 1.00 97.06 108 ASP A C 1
ATOM 864 O O . ASP A 1 108 ? 4.657 6.445 -4.318 1.00 97.06 108 ASP A O 1
ATOM 868 N N . TRP A 1 109 ? 4.363 4.501 -5.400 1.00 97.44 109 TRP A N 1
ATOM 869 C CA . TRP A 1 109 ? 4.193 3.670 -4.215 1.00 97.44 109 TRP A CA 1
ATOM 870 C C . TRP A 1 109 ? 5.536 3.171 -3.690 1.00 97.44 109 TRP A C 1
ATOM 872 O O . TRP A 1 109 ? 6.386 2.701 -4.444 1.00 97.44 109 TRP A O 1
ATOM 882 N N . TRP A 1 110 ? 5.697 3.215 -2.372 1.00 97.38 110 TRP A N 1
ATOM 883 C CA . TRP A 1 110 ? 6.890 2.765 -1.661 1.00 97.38 110 TRP A CA 1
ATOM 884 C C . TRP A 1 110 ? 6.513 1.785 -0.560 1.00 97.38 110 TRP A C 1
ATOM 886 O O . TRP A 1 110 ? 5.516 1.986 0.137 1.00 97.38 110 TRP A O 1
ATOM 896 N N . TRP A 1 111 ? 7.316 0.736 -0.378 1.00 97.50 111 TRP A N 1
ATOM 897 C CA . TRP A 1 111 ? 7.169 -0.152 0.775 1.00 97.50 111 TRP A CA 1
ATOM 898 C C . TRP A 1 111 ? 7.536 0.595 2.059 1.00 97.50 111 TRP A C 1
ATOM 900 O O . TRP A 1 111 ? 8.471 1.399 2.087 1.00 97.50 111 TRP A O 1
ATOM 910 N N . ALA A 1 112 ? 6.818 0.327 3.146 1.00 95.69 112 ALA A N 1
ATOM 911 C CA . ALA A 1 112 ? 7.128 0.929 4.434 1.00 95.69 112 ALA A CA 1
ATOM 912 C C . ALA A 1 112 ? 8.556 0.582 4.883 1.00 95.69 112 ALA A C 1
ATOM 914 O O . ALA A 1 112 ? 9.016 -0.550 4.742 1.00 95.69 112 ALA A O 1
ATOM 915 N N . GLY A 1 113 ? 9.253 1.574 5.442 1.00 93.56 113 GLY A N 1
ATOM 916 C CA . GLY A 1 113 ? 10.660 1.448 5.834 1.00 93.56 113 GLY A CA 1
ATOM 917 C C . GLY A 1 113 ? 11.663 1.718 4.709 1.00 93.56 113 GLY A C 1
ATOM 918 O O . GLY A 1 113 ? 12.857 1.689 4.981 1.00 93.56 113 GLY A O 1
ATOM 919 N N . THR A 1 114 ? 11.182 2.017 3.500 1.00 94.81 114 THR A N 1
ATOM 920 C CA . THR A 1 114 ? 11.985 2.492 2.365 1.00 94.81 114 THR A CA 1
ATOM 921 C C . THR A 1 114 ? 11.536 3.895 1.965 1.00 94.81 114 THR A C 1
ATOM 923 O O . THR A 1 114 ? 10.444 4.331 2.341 1.00 94.81 114 THR A O 1
ATOM 926 N N . SER A 1 115 ? 12.371 4.627 1.233 1.00 93.31 115 SER A N 1
ATOM 927 C CA . SER A 1 115 ? 12.066 5.979 0.773 1.00 93.31 115 SER A CA 1
ATOM 928 C C . SER A 1 115 ? 12.952 6.398 -0.397 1.00 93.31 115 SER A C 1
ATOM 930 O O . SER A 1 115 ? 14.003 5.813 -0.637 1.00 93.31 115 SER A O 1
ATOM 932 N N . VAL A 1 116 ? 12.601 7.506 -1.056 1.00 92.75 116 VAL A N 1
ATOM 933 C CA . VAL A 1 116 ? 13.445 8.133 -2.091 1.00 92.75 116 VAL A CA 1
ATOM 934 C C . VAL A 1 116 ? 14.863 8.487 -1.606 1.00 92.75 116 VAL A C 1
ATOM 936 O O . VAL A 1 116 ? 15.772 8.672 -2.413 1.00 92.75 116 VAL A O 1
ATOM 939 N N . ALA A 1 117 ? 15.070 8.616 -0.292 1.00 92.69 117 ALA A N 1
ATOM 940 C CA . ALA A 1 117 ? 16.380 8.899 0.286 1.00 92.69 117 ALA A CA 1
ATOM 941 C C . ALA A 1 117 ? 17.244 7.636 0.460 1.00 92.69 117 ALA A C 1
ATOM 943 O O . ALA A 1 117 ? 18.457 7.755 0.662 1.00 92.69 117 ALA A O 1
ATOM 944 N N . ASP A 1 118 ? 16.651 6.443 0.378 1.00 89.44 118 ASP A N 1
ATOM 945 C CA . ASP A 1 118 ? 17.351 5.176 0.538 1.00 89.44 118 ASP A CA 1
ATOM 946 C C . ASP A 1 118 ? 18.039 4.777 -0.766 1.00 89.44 118 ASP A C 1
ATOM 948 O O . ASP A 1 118 ? 17.418 4.428 -1.762 1.00 89.44 118 ASP A O 1
ATOM 952 N N . HIS A 1 119 ? 19.373 4.809 -0.754 1.00 86.56 119 HIS A N 1
ATOM 953 C CA . HIS A 1 119 ? 20.187 4.584 -1.952 1.00 86.56 119 HIS A CA 1
ATOM 954 C C . HIS A 1 119 ? 20.023 3.188 -2.584 1.00 86.56 119 HIS A C 1
ATOM 956 O O . HIS A 1 119 ? 20.344 3.010 -3.758 1.00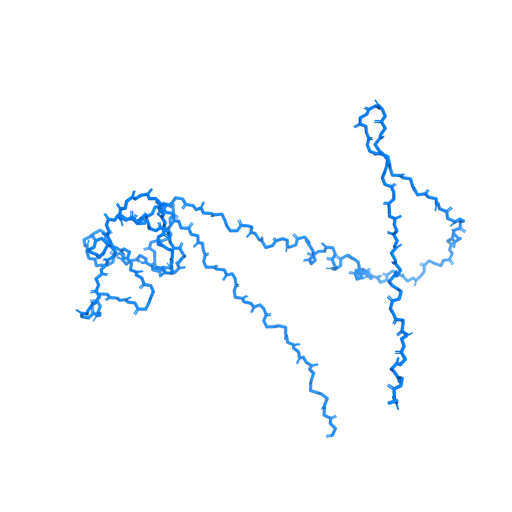 86.56 119 HIS A O 1
ATOM 962 N N . PHE A 1 120 ? 19.590 2.199 -1.801 1.00 88.81 120 PHE A N 1
ATOM 963 C CA . PHE A 1 120 ? 19.484 0.803 -2.233 1.00 88.81 120 PHE A CA 1
ATOM 964 C C . PHE A 1 120 ? 18.055 0.354 -2.522 1.00 88.81 120 PHE A C 1
ATOM 966 O O . PHE A 1 120 ? 17.878 -0.773 -2.979 1.00 88.81 120 PHE A O 1
ATOM 973 N N . ASP A 1 121 ? 17.072 1.216 -2.277 1.00 92.25 121 ASP A N 1
ATOM 974 C CA . ASP A 1 121 ? 15.674 0.915 -2.533 1.00 92.25 121 ASP A CA 1
ATOM 975 C C . ASP A 1 121 ? 15.164 1.706 -3.733 1.00 92.25 121 ASP A C 1
ATOM 977 O O . ASP A 1 121 ? 15.800 2.622 -4.260 1.00 92.25 121 ASP A O 1
ATOM 981 N N . SER A 1 122 ? 14.035 1.265 -4.259 1.00 93.50 122 SER A N 1
ATOM 982 C CA . SER A 1 122 ? 13.412 1.834 -5.446 1.00 93.50 122 SER A CA 1
ATOM 983 C C . SER A 1 122 ? 11.901 1.773 -5.268 1.00 93.50 122 SER A C 1
ATOM 985 O O . SER A 1 122 ? 11.413 0.906 -4.531 1.00 93.50 122 SER A O 1
ATOM 987 N N . PRO A 1 123 ? 11.149 2.674 -5.915 1.00 94.94 123 PRO A N 1
ATOM 988 C CA . PRO A 1 123 ? 9.699 2.628 -5.851 1.00 94.94 123 PRO A CA 1
ATOM 989 C C . PRO A 1 123 ? 9.165 1.311 -6.423 1.00 94.94 123 PRO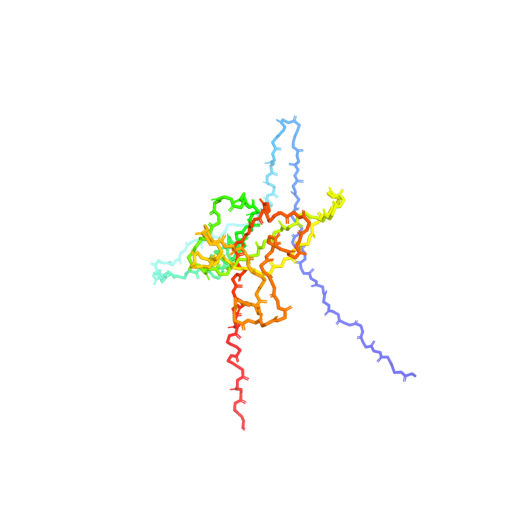 A C 1
ATOM 991 O O . PRO A 1 123 ? 9.863 0.580 -7.137 1.00 94.94 123 PRO A O 1
ATOM 994 N N . MET A 1 124 ? 7.904 0.998 -6.130 1.00 95.56 124 MET A N 1
ATOM 995 C CA . MET A 1 124 ? 7.271 -0.233 -6.606 1.00 95.56 124 MET A CA 1
ATOM 996 C C . MET A 1 124 ? 7.234 -0.321 -8.130 1.00 95.56 124 MET A C 1
ATOM 998 O O . MET A 1 124 ? 7.406 -1.420 -8.648 1.00 95.56 124 MET A O 1
ATOM 1002 N N . SER A 1 125 ? 7.073 0.798 -8.841 1.00 94.75 125 SER A N 1
ATOM 1003 C CA . SER A 1 125 ? 7.097 0.812 -10.311 1.00 94.75 125 SER A CA 1
ATOM 1004 C C . SER A 1 125 ? 8.417 0.300 -10.909 1.00 94.75 125 SER A C 1
ATOM 1006 O O . SER A 1 125 ? 8.413 -0.290 -11.989 1.00 94.75 125 SER A O 1
ATOM 1008 N N . ASP A 1 126 ? 9.533 0.472 -10.193 1.00 94.62 126 ASP A N 1
ATOM 1009 C CA . ASP A 1 126 ? 10.870 0.068 -10.635 1.00 94.62 126 ASP A CA 1
ATOM 1010 C C . ASP A 1 126 ? 11.239 -1.348 -10.165 1.00 94.62 126 ASP A C 1
ATOM 1012 O O . ASP A 1 126 ? 11.961 -2.071 -10.860 1.00 94.62 126 ASP A O 1
ATOM 1016 N N . CYS A 1 127 ? 10.792 -1.752 -8.968 1.00 93.50 127 CYS A N 1
ATOM 1017 C CA . CYS A 1 127 ? 11.207 -3.017 -8.350 1.00 93.50 127 CYS A CA 1
ATOM 1018 C C . CYS A 1 127 ? 10.196 -4.167 -8.479 1.00 93.50 127 CYS A C 1
ATOM 1020 O O . CYS A 1 127 ? 10.580 -5.325 -8.282 1.00 93.50 127 CYS A O 1
ATOM 1022 N N . MET A 1 128 ? 8.935 -3.888 -8.821 1.00 94.56 128 MET A N 1
ATOM 1023 C CA . MET A 1 128 ? 7.882 -4.897 -8.975 1.00 94.56 128 MET A CA 1
ATOM 1024 C C . MET A 1 128 ? 7.530 -5.140 -10.444 1.00 94.56 128 MET A C 1
ATOM 1026 O O . MET A 1 128 ? 7.707 -4.291 -11.309 1.00 94.56 128 MET A O 1
ATOM 1030 N N . TRP A 1 129 ? 7.024 -6.342 -10.739 1.00 95.94 129 TRP A N 1
ATOM 1031 C CA . TRP A 1 129 ? 6.590 -6.699 -12.097 1.00 95.94 129 TRP A CA 1
ATOM 1032 C C . TRP A 1 129 ? 5.286 -6.014 -12.509 1.00 95.94 129 TRP A C 1
ATOM 1034 O O . TRP A 1 129 ? 5.052 -5.828 -13.702 1.00 95.94 129 TRP A O 1
ATOM 1044 N N . HIS A 1 130 ? 4.452 -5.676 -11.526 1.00 97.19 130 HIS A N 1
ATOM 1045 C CA . HIS A 1 130 ? 3.144 -5.055 -11.692 1.00 97.19 130 HIS A CA 1
ATOM 1046 C C . HIS A 1 130 ? 2.958 -3.970 -10.631 1.00 97.19 130 HIS A C 1
ATOM 1048 O O . HIS A 1 130 ? 3.616 -3.988 -9.592 1.00 97.19 130 HIS A O 1
ATOM 1054 N N . GLU A 1 131 ? 2.035 -3.046 -10.880 1.00 96.75 131 GLU A N 1
ATOM 1055 C CA . GLU A 1 131 ? 1.635 -2.029 -9.905 1.00 96.75 131 GLU A CA 1
ATOM 1056 C C . GLU A 1 131 ? 0.678 -2.607 -8.842 1.00 96.75 131 GLU A C 1
ATOM 1058 O O . GLU A 1 131 ? -0.008 -3.606 -9.098 1.00 96.75 131 GLU A O 1
ATOM 1063 N N . PRO A 1 132 ? 0.591 -2.002 -7.641 1.00 97.69 132 PRO A N 1
ATOM 1064 C CA . PRO A 1 132 ? -0.434 -2.359 -6.664 1.00 97.69 132 PRO A CA 1
ATOM 1065 C C . PRO A 1 132 ? -1.833 -2.205 -7.265 1.00 97.69 132 PRO A C 1
ATOM 1067 O O . PRO A 1 132 ? -2.111 -1.240 -7.964 1.00 97.69 132 PRO A O 1
ATOM 1070 N N . THR A 1 133 ? -2.730 -3.147 -6.970 1.00 98.31 133 THR A N 1
ATOM 1071 C CA . THR A 1 133 ? -4.100 -3.162 -7.534 1.00 98.31 133 THR A CA 1
ATOM 1072 C C . THR A 1 133 ? -5.185 -3.034 -6.474 1.00 98.31 133 THR A C 1
ATOM 1074 O O . THR A 1 133 ? -6.287 -2.569 -6.765 1.00 98.31 133 THR A O 1
ATOM 1077 N N . LEU A 1 134 ? -4.876 -3.415 -5.233 1.00 98.25 134 LEU A N 1
ATOM 1078 C CA . LEU A 1 134 ? -5.801 -3.362 -4.109 1.00 98.25 134 LEU A CA 1
ATOM 1079 C C . LEU A 1 134 ? -5.120 -2.740 -2.894 1.00 98.25 134 LEU A C 1
ATOM 1081 O O . LEU A 1 134 ? -3.910 -2.885 -2.709 1.00 98.25 134 LEU A O 1
ATOM 1085 N N . TRP A 1 135 ? -5.909 -2.107 -2.033 1.00 98.38 135 TRP A N 1
ATOM 1086 C CA . TRP A 1 135 ? -5.448 -1.600 -0.746 1.00 98.38 135 TRP A CA 1
ATOM 1087 C C . TRP A 1 135 ? -6.482 -1.797 0.363 1.00 98.38 135 TRP A C 1
ATOM 1089 O O . TRP A 1 135 ? -7.662 -2.051 0.114 1.00 98.38 135 TRP A O 1
ATOM 1099 N N . GLN A 1 136 ? -6.035 -1.653 1.602 1.00 97.62 136 GLN A N 1
ATOM 1100 C CA . GLN A 1 136 ? -6.885 -1.521 2.776 1.00 97.62 136 GLN A CA 1
ATOM 1101 C C . GLN A 1 136 ? -6.208 -0.635 3.835 1.00 97.62 136 GLN A C 1
ATOM 1103 O O . GLN A 1 136 ? -4.975 -0.553 3.865 1.00 97.62 136 GLN A O 1
ATOM 1108 N N . PRO A 1 137 ? -6.969 0.037 4.718 1.00 96.75 137 PRO A N 1
ATOM 1109 C CA . PRO A 1 137 ? -6.377 0.789 5.819 1.00 96.75 137 PRO A CA 1
ATOM 1110 C C . PRO A 1 137 ? -5.592 -0.130 6.764 1.00 96.75 137 PRO A C 1
ATOM 1112 O O . PRO A 1 137 ? -5.881 -1.323 6.879 1.00 96.75 137 PRO A O 1
ATOM 1115 N N . LEU A 1 138 ? -4.620 0.443 7.480 1.00 95.06 138 LEU A N 1
ATOM 1116 C CA . LEU A 1 138 ? -3.943 -0.266 8.563 1.00 95.06 138 LEU A CA 1
ATOM 1117 C C . LEU A 1 138 ? -4.956 -0.727 9.628 1.00 95.06 138 LEU A C 1
ATOM 1119 O O . LEU A 1 138 ? -5.891 0.017 9.950 1.00 95.06 138 LEU A O 1
ATOM 1123 N N . PRO A 1 139 ? -4.780 -1.930 10.205 1.00 91.00 139 PRO A N 1
ATOM 1124 C CA . PRO A 1 139 ? -5.638 -2.390 11.284 1.00 91.00 139 PRO A CA 1
ATOM 1125 C C . PRO A 1 139 ? -5.518 -1.451 12.485 1.00 91.00 139 PRO A C 1
ATOM 1127 O O . PRO A 1 139 ? -4.442 -0.930 12.789 1.00 91.00 139 PRO A O 1
ATOM 1130 N N . ALA A 1 140 ? -6.629 -1.256 13.196 1.00 87.75 140 ALA A N 1
ATOM 1131 C CA . ALA A 1 140 ? -6.609 -0.492 14.433 1.00 87.75 140 ALA A CA 1
ATOM 1132 C C . ALA A 1 140 ? -5.579 -1.093 15.401 1.00 87.75 140 ALA A C 1
ATOM 1134 O O . ALA A 1 140 ? -5.524 -2.312 15.590 1.00 87.75 140 ALA A O 1
ATOM 1135 N N . ALA A 1 141 ? -4.775 -0.226 16.020 1.00 86.12 141 ALA A N 1
ATOM 1136 C CA . ALA A 1 141 ? -3.808 -0.653 17.018 1.00 86.12 141 ALA A CA 1
ATOM 1137 C C . ALA A 1 141 ? -4.509 -1.473 18.118 1.00 86.12 141 ALA A C 1
ATOM 1139 O O . ALA A 1 141 ? -5.630 -1.130 18.518 1.00 86.12 141 ALA A O 1
ATOM 1140 N N . PRO A 1 142 ? -3.874 -2.541 18.633 1.00 84.06 142 PRO A N 1
ATOM 1141 C CA . PRO A 1 142 ? -4.457 -3.317 19.712 1.00 84.06 142 PRO A CA 1
ATOM 1142 C C . PRO A 1 142 ? -4.684 -2.403 20.917 1.00 84.06 142 PRO A C 1
ATOM 1144 O O . PRO A 1 142 ? -3.776 -1.706 21.372 1.00 84.06 142 PRO A O 1
ATOM 1147 N N . SER A 1 143 ? -5.903 -2.402 21.454 1.00 82.12 143 SER A N 1
ATOM 1148 C CA . SER A 1 143 ? -6.175 -1.701 22.703 1.00 82.12 143 SER A CA 1
ATOM 1149 C C . SER A 1 143 ? -5.395 -2.398 23.813 1.00 82.12 143 SER A C 1
ATOM 1151 O O . SER A 1 143 ? -5.716 -3.537 24.160 1.00 82.12 143 SER A O 1
ATOM 1153 N N . LEU A 1 144 ? -4.382 -1.734 24.375 1.00 74.88 144 LEU A N 1
ATOM 1154 C CA . LEU A 1 144 ? -3.772 -2.176 25.624 1.00 74.88 144 LEU A CA 1
ATOM 1155 C C . LEU A 1 144 ? -4.889 -2.199 26.668 1.00 74.88 144 LEU A C 1
ATOM 1157 O O . LEU A 1 144 ? -5.339 -1.148 27.121 1.00 74.88 144 LEU A O 1
ATOM 1161 N N . SER A 1 145 ? -5.375 -3.387 27.028 1.00 62.06 145 SER A N 1
ATOM 1162 C CA . SER A 1 145 ? -6.177 -3.527 28.234 1.00 62.06 145 SER A CA 1
ATOM 1163 C C . SER A 1 145 ? -5.279 -3.059 29.367 1.00 62.06 145 SER A C 1
ATOM 1165 O O . SER A 1 145 ? -4.282 -3.718 29.668 1.00 62.06 145 SER A O 1
ATOM 1167 N N . SER A 1 146 ? -5.577 -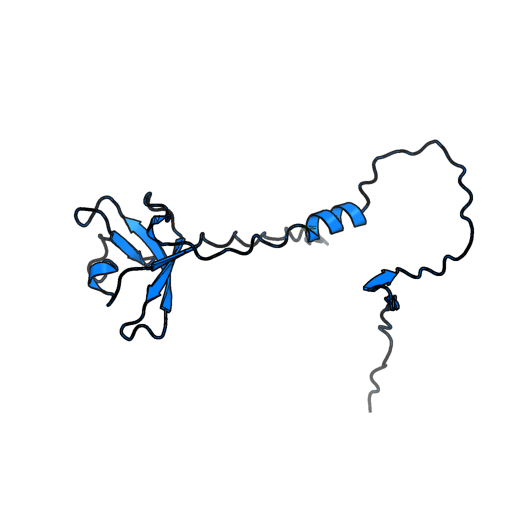1.895 29.934 1.00 58.22 146 SER A N 1
ATOM 1168 C CA . SER A 1 146 ? -4.944 -1.387 31.140 1.00 58.22 146 SER A CA 1
ATOM 1169 C C . SER A 1 146 ? -5.221 -2.387 32.256 1.00 58.22 146 SER A C 1
ATOM 1171 O O . SER A 1 146 ? -6.207 -2.300 32.983 1.00 58.22 146 SER A O 1
ATOM 1173 N N . GLY A 1 147 ? -4.362 -3.399 32.347 1.00 53.97 147 GLY A N 1
ATOM 1174 C CA . GLY A 1 147 ? -4.285 -4.311 33.468 1.00 53.97 147 GLY A CA 1
ATOM 1175 C C . GLY A 1 147 ? -3.802 -3.511 34.663 1.00 53.97 147 GLY A C 1
ATOM 1176 O O . GLY A 1 147 ? -2.619 -3.522 34.990 1.00 53.97 147 GLY A O 1
ATOM 1177 N N . THR A 1 148 ? -4.719 -2.787 35.296 1.00 55.31 148 THR A N 1
ATOM 1178 C CA . THR A 1 148 ? -4.558 -2.236 36.639 1.00 55.31 148 THR A CA 1
ATOM 1179 C C . THR A 1 148 ? -4.553 -3.418 37.603 1.00 55.31 148 THR A C 1
ATOM 1181 O O . THR A 1 148 ? -5.533 -3.717 38.273 1.00 55.31 148 THR A O 1
ATOM 1184 N N . GLY A 1 149 ? -3.450 -4.156 37.590 1.00 55.31 149 GLY A N 1
ATOM 1185 C CA . GLY A 1 149 ? -3.149 -5.275 38.468 1.00 55.31 149 GLY A CA 1
ATOM 1186 C C . GLY A 1 149 ? -1.817 -5.018 39.154 1.00 55.31 149 GLY A C 1
ATOM 1187 O O . GLY A 1 149 ? -0.910 -5.836 39.070 1.00 55.31 149 GLY A O 1
ATOM 1188 N N . ARG A 1 150 ? -1.664 -3.845 39.776 1.00 52.94 150 ARG A N 1
ATOM 1189 C CA . ARG A 1 150 ? -0.635 -3.634 40.794 1.00 52.94 150 ARG A CA 1
ATOM 1190 C C . ARG A 1 150 ? -1.322 -3.776 42.144 1.00 52.94 150 ARG A C 1
ATOM 1192 O O . ARG A 1 150 ? -1.850 -2.814 42.686 1.00 52.94 150 ARG A O 1
ATOM 1199 N N . SER A 1 151 ? -1.377 -5.008 42.632 1.00 59.34 151 SER A N 1
ATOM 1200 C CA . SER A 1 151 ? -1.532 -5.253 44.060 1.00 59.34 151 SER A CA 1
ATOM 1201 C C . SER A 1 151 ? -0.205 -4.855 44.702 1.00 59.34 151 SER A C 1
ATOM 1203 O O . SER A 1 151 ? 0.804 -5.525 44.494 1.00 59.34 151 SER A O 1
ATOM 1205 N N . GLU A 1 152 ? -0.182 -3.704 45.368 1.00 57.88 152 GLU A N 1
ATOM 1206 C CA . GLU A 1 152 ? 0.850 -3.399 46.358 1.00 57.88 152 GLU A CA 1
ATOM 1207 C C . GLU A 1 152 ? 0.578 -4.271 47.591 1.00 57.88 152 GLU A C 1
ATOM 1209 O O . GLU A 1 152 ? -0.536 -4.259 48.120 1.00 57.88 152 GLU A O 1
ATOM 1214 N N . GLU A 1 153 ? 1.587 -5.033 48.010 1.00 63.81 153 GLU A N 1
ATOM 1215 C CA . GLU A 1 153 ? 1.725 -5.587 49.361 1.00 63.81 153 GLU A CA 1
ATOM 1216 C C . GLU A 1 153 ? 3.045 -5.075 49.946 1.00 63.81 153 GLU A C 1
ATOM 1218 O O . GLU A 1 153 ? 4.040 -5.021 49.179 1.00 63.81 153 GLU A O 1
#

Foldseek 3Di:
DDDDDDDDDPDPPPDFDWDQDPVRDIDGDDPDPDDDDDDDDPDPDPCCDVVNVVVVVVVPPPPPFDKDFPVPDDQPQAKWWFWWQAQVNPGTDIAIWGWDCPPDPRTAIDGPPDDPVDPPDDGCVVVGNGHTTIITHDGDDDPPPPPPPPPDD

Sequence (153 aa):
MTDVPNDIMEANVVAFRWKFSDDGEWHYGSKRPGPFRFGDPDIVEPLFSEAALLAERERRTPDVVTWQPIETAPRDKTHVIVAVPDKDLDGYTVGEAYFDPENYGDGDWWWAGTSVADHFDSPMSDCMWHEPTLWQPLPAAPSLSSGTGRSEE

Organism: NCBI:txid908946

pLDDT: mean 74.86, std 21.73, range [35.81, 98.38]

Secondary structure (DSSP, 8-state):
--PPP------------EEE-TTSPEEE------PPPP---S-------HHHHHHHHHS--------EEGGGS--SS--EEEEEE-TTSS-EEEEEEEEETTSTTT-EEEETT--TT-TT---HHHHSSS---EEEEPPPPP-----------

Radius of gyration: 28.37 Å; chains: 1; bounding box: 65×58×62 Å